Protein AF-A0A3D5UPF8-F1 (afdb_monomer_lite)

Sequence (82 aa):
DQALFDYTKQFDGVQLDRLRVSEAEIDEAFRLVDDDFIQTLQQAKDNIETYHKEQRQNSWIRPFRKDVRLGQQINSIDRVGL

Secondary structure (DSSP, 8-state):
-HHHHHHHHHHT----S-SSPPHHHHHHHHHHS-HHHHHHHHHHHHHHHHHHHHTPPPPEEEEEETTEEEEE-----S----

Structure (mmCIF, N/CA/C/O backbone):
data_AF-A0A3D5UPF8-F1
#
_entry.id   AF-A0A3D5UPF8-F1
#
loop_
_atom_site.group_PDB
_atom_site.id
_atom_site.type_symbol
_atom_site.label_atom_id
_atom_site.label_alt_id
_atom_site.label_comp_id
_atom_site.label_asym_id
_atom_site.label_entity_id
_atom_site.label_seq_id
_atom_site.pdbx_PDB_ins_code
_atom_site.Cartn_x
_atom_site.Cartn_y
_atom_site.Cartn_z
_atom_site.occupancy
_atom_site.B_iso_or_equiv
_atom_site.auth_seq_id
_atom_site.auth_comp_id
_atom_site.auth_asym_id
_atom_site.auth_atom_id
_atom_site.pdbx_PDB_model_num
ATOM 1 N N . ASP A 1 1 ? -24.499 7.620 0.546 1.00 81.56 1 ASP A N 1
ATOM 2 C CA . ASP A 1 1 ? -23.773 6.761 1.505 1.00 81.56 1 ASP A CA 1
ATOM 3 C C . ASP A 1 1 ? -24.658 6.017 2.500 1.00 81.56 1 ASP A C 1
ATOM 5 O O . ASP A 1 1 ? -24.187 5.035 3.050 1.00 81.56 1 ASP A O 1
ATOM 9 N N . GLN A 1 2 ? -25.935 6.388 2.691 1.00 95.25 2 GLN A N 1
ATOM 10 C CA . GLN A 1 2 ? -26.832 5.737 3.665 1.00 95.25 2 GLN A CA 1
ATOM 11 C C . GLN A 1 2 ? -26.847 4.200 3.589 1.00 95.25 2 GLN A C 1
ATOM 13 O O . GLN A 1 2 ? -26.702 3.545 4.611 1.00 95.25 2 GLN A O 1
ATOM 18 N N . ALA A 1 3 ? -26.922 3.628 2.383 1.00 96.94 3 ALA A N 1
ATOM 19 C CA . ALA A 1 3 ? -26.924 2.176 2.207 1.00 96.94 3 ALA A CA 1
ATOM 20 C C . ALA A 1 3 ? -25.655 1.494 2.753 1.00 96.94 3 ALA A C 1
ATOM 22 O O . ALA A 1 3 ? -25.740 0.384 3.262 1.00 96.94 3 ALA A O 1
ATOM 23 N N . LEU A 1 4 ? -24.489 2.151 2.68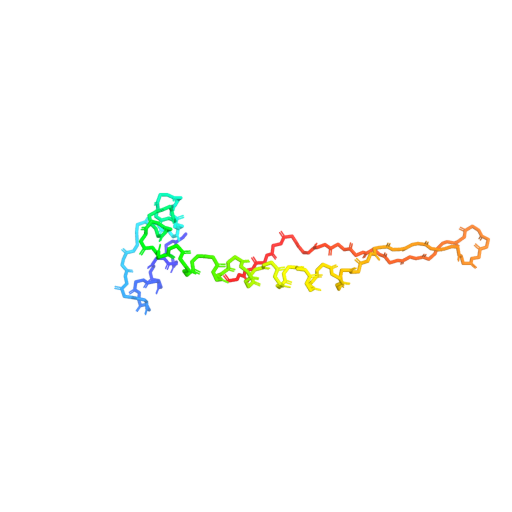2 1.00 97.62 4 LEU A N 1
ATOM 24 C CA . LEU A 1 4 ? -23.256 1.612 3.262 1.00 97.62 4 LEU A CA 1
ATOM 25 C C . LEU A 1 4 ? -23.359 1.562 4.788 1.00 97.62 4 LEU A C 1
ATOM 27 O O . LEU A 1 4 ? -23.074 0.527 5.370 1.00 97.62 4 LEU A O 1
ATOM 31 N N . PHE A 1 5 ? -23.847 2.628 5.427 1.00 97.62 5 PHE A N 1
ATOM 32 C CA . PHE A 1 5 ? -24.069 2.644 6.877 1.00 97.62 5 PHE A CA 1
ATOM 33 C C . PHE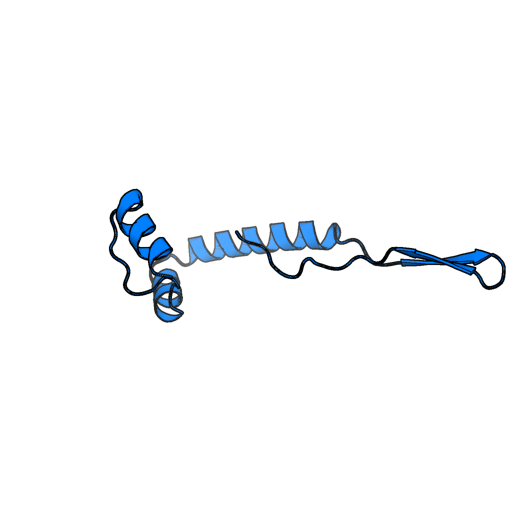 A 1 5 ? -25.105 1.610 7.324 1.00 97.62 5 PHE A C 1
ATOM 35 O O . PHE A 1 5 ? -24.895 0.931 8.328 1.00 97.62 5 PHE A O 1
ATOM 42 N N . ASP A 1 6 ? -26.204 1.470 6.580 1.00 97.69 6 ASP A N 1
ATOM 43 C CA . ASP A 1 6 ? -27.258 0.505 6.894 1.00 97.69 6 ASP A CA 1
ATOM 44 C C . ASP A 1 6 ? -26.724 -0.929 6.810 1.00 97.69 6 ASP A C 1
ATOM 46 O O . ASP A 1 6 ? -26.947 -1.724 7.726 1.00 97.69 6 ASP A O 1
ATOM 50 N N . TYR A 1 7 ? -25.963 -1.248 5.757 1.00 98.06 7 TYR A N 1
ATOM 51 C CA . TYR A 1 7 ? -25.374 -2.574 5.589 1.00 98.06 7 TYR A CA 1
ATOM 52 C C . TYR A 1 7 ? -24.224 -2.849 6.558 1.00 98.06 7 TYR A C 1
ATOM 54 O O . TYR A 1 7 ? -24.161 -3.953 7.090 1.00 98.06 7 TYR A O 1
ATOM 62 N N . THR A 1 8 ? -23.380 -1.866 6.872 1.00 97.81 8 THR A N 1
ATOM 63 C CA . THR A 1 8 ? -22.371 -1.997 7.936 1.00 97.81 8 THR A CA 1
ATOM 64 C C . THR A 1 8 ? -23.037 -2.251 9.288 1.00 97.81 8 THR A C 1
ATOM 66 O O . THR A 1 8 ? -22.645 -3.161 10.012 1.00 97.81 8 THR A O 1
ATOM 69 N N . LYS A 1 9 ? -24.124 -1.543 9.617 1.00 97.69 9 LYS A N 1
ATOM 70 C CA . LYS A 1 9 ? -24.882 -1.811 10.847 1.00 97.69 9 LYS A CA 1
ATOM 71 C C . LYS A 1 9 ? -25.521 -3.200 10.844 1.00 97.69 9 LYS A C 1
ATOM 73 O O . LYS A 1 9 ? -25.539 -3.861 11.879 1.00 97.69 9 LYS A O 1
ATOM 78 N N . GLN A 1 10 ? -26.060 -3.630 9.705 1.00 98.12 10 GLN A N 1
ATOM 79 C CA . GLN A 1 10 ? -26.724 -4.924 9.569 1.00 98.12 10 GLN A CA 1
ATOM 80 C C . GLN A 1 10 ? -25.746 -6.102 9.669 1.00 98.12 10 GLN A C 1
ATOM 82 O O . GLN A 1 10 ? -26.073 -7.093 10.320 1.00 98.12 10 GLN A O 1
ATOM 87 N N . PHE A 1 11 ? -24.596 -6.021 8.997 1.00 98.31 11 PHE A N 1
ATOM 88 C CA . PHE A 1 11 ? -23.684 -7.155 8.828 1.00 98.31 11 PHE A CA 1
ATOM 89 C C . PHE A 1 11 ? -22.478 -7.113 9.768 1.00 98.31 11 PHE A C 1
ATOM 91 O O . PHE A 1 11 ? -22.098 -8.162 10.283 1.00 98.31 11 PHE A O 1
ATOM 98 N N . ASP A 1 12 ? -21.938 -5.928 10.061 1.00 97.75 12 ASP A N 1
ATOM 99 C CA . ASP A 1 12 ? -20.777 -5.760 10.948 1.00 97.75 12 ASP A CA 1
ATOM 100 C C . ASP A 1 12 ? -21.199 -5.423 12.391 1.00 97.75 12 ASP A C 1
ATOM 102 O O . ASP A 1 12 ? -20.382 -5.436 13.311 1.00 97.75 12 ASP A O 1
ATOM 106 N N . GLY A 1 13 ? -22.484 -5.117 12.614 1.00 97.44 13 GLY A N 1
ATOM 107 C CA . GLY A 1 13 ? -23.056 -4.863 13.941 1.00 97.44 13 GLY A CA 1
ATOM 108 C C . GLY A 1 13 ? -22.636 -3.534 14.576 1.00 97.44 13 GLY A C 1
ATOM 109 O O . GLY A 1 13 ? -22.938 -3.293 15.745 1.00 97.44 13 GLY A O 1
ATOM 110 N N . VAL A 1 14 ? -21.963 -2.661 13.823 1.00 97.00 14 VAL A N 1
ATOM 111 C CA . VAL A 1 14 ? -21.459 -1.370 14.303 1.00 97.00 14 VAL A CA 1
ATOM 112 C C . VAL A 1 14 ? -22.205 -0.214 13.651 1.00 97.00 14 VAL A C 1
ATOM 114 O O . VAL A 1 14 ? -22.495 -0.219 12.457 1.00 97.00 14 VAL A O 1
ATOM 117 N N . GLN A 1 15 ? -22.523 0.808 14.442 1.00 96.56 15 GLN A N 1
ATOM 118 C CA . GLN A 1 15 ? -23.071 2.052 13.919 1.00 96.56 15 GLN A CA 1
ATOM 119 C C . GLN A 1 15 ? -21.934 3.054 13.742 1.00 96.56 15 GLN A C 1
ATOM 121 O O . GLN A 1 15 ? -21.392 3.551 14.726 1.00 96.56 15 GLN A O 1
ATOM 126 N N . LEU A 1 16 ? -21.589 3.337 12.488 1.00 95.25 16 LEU A N 1
ATOM 127 C CA . LEU A 1 16 ? -20.555 4.305 12.141 1.00 95.25 16 LEU A CA 1
ATOM 128 C C . LEU A 1 16 ? -21.147 5.701 11.938 1.00 95.25 16 LEU A C 1
ATOM 130 O O . LEU A 1 16 ? -22.258 5.858 11.433 1.00 95.25 16 LEU A O 1
ATOM 134 N N . ASP A 1 17 ? -20.369 6.712 12.298 1.00 93.69 17 ASP A N 1
ATOM 135 C CA . ASP A 1 17 ? -20.586 8.126 11.988 1.00 93.69 17 ASP A CA 1
ATOM 136 C C . ASP A 1 17 ? -19.821 8.559 10.723 1.00 93.69 17 ASP A C 1
ATOM 138 O O . ASP A 1 17 ? -20.249 9.462 10.003 1.00 93.69 17 ASP A O 1
ATOM 142 N N . ARG A 1 18 ? -18.717 7.869 10.413 1.00 95.75 18 ARG A N 1
ATOM 143 C CA . ARG A 1 18 ? -17.895 8.052 9.212 1.00 95.75 18 ARG A CA 1
ATOM 144 C C . ARG A 1 18 ? -17.461 6.715 8.617 1.00 95.75 18 ARG A C 1
ATOM 146 O O . ARG A 1 18 ? -17.152 5.775 9.334 1.00 95.75 18 ARG A O 1
ATOM 153 N N . LEU A 1 19 ? -17.382 6.655 7.288 1.00 95.81 19 LEU A N 1
ATOM 154 C CA . LEU A 1 19 ? -16.889 5.469 6.571 1.00 95.81 19 LEU A CA 1
ATOM 155 C C . LEU A 1 19 ? -15.360 5.437 6.459 1.00 95.81 19 LEU A C 1
ATOM 157 O O . LEU A 1 19 ? -14.767 4.377 6.297 1.00 95.81 19 LEU A O 1
ATOM 161 N N . ARG A 1 20 ? -14.716 6.608 6.490 1.00 97.00 20 ARG A N 1
ATOM 162 C CA . ARG A 1 20 ? -13.271 6.739 6.303 1.00 97.00 20 ARG A CA 1
ATOM 163 C C . ARG A 1 20 ? -12.570 6.816 7.653 1.00 97.00 20 ARG A C 1
ATOM 165 O O . ARG A 1 20 ? -12.881 7.706 8.442 1.00 97.00 20 ARG A O 1
ATOM 172 N N . VAL A 1 21 ? -11.586 5.943 7.853 1.00 97.25 21 VAL A N 1
ATOM 173 C CA . VAL A 1 21 ? -10.645 6.026 8.977 1.00 97.25 21 VAL A CA 1
ATOM 174 C C . VAL A 1 21 ? -9.861 7.337 8.882 1.00 97.25 21 VAL A C 1
ATOM 176 O O . VAL A 1 21 ? -9.379 7.713 7.809 1.00 97.25 21 VAL A O 1
ATOM 179 N N . SER A 1 22 ? -9.779 8.058 9.993 1.00 97.56 22 SER A N 1
ATOM 180 C CA . SER A 1 22 ? -9.067 9.331 10.087 1.00 97.56 22 SER A CA 1
ATOM 181 C C . SER A 1 22 ? -7.561 9.143 10.245 1.00 97.56 22 SER A C 1
ATOM 183 O O . SER A 1 22 ? -7.102 8.128 10.758 1.00 97.56 22 SER A O 1
ATOM 185 N N . GLU A 1 23 ? -6.782 10.154 9.855 1.00 97.50 23 GLU A N 1
ATOM 186 C CA . GLU A 1 23 ? -5.323 10.138 10.042 1.00 97.50 23 GLU A CA 1
ATOM 187 C C . GLU A 1 23 ? -4.944 9.974 11.520 1.00 97.50 23 GLU A C 1
ATOM 189 O O . GLU A 1 23 ? -4.062 9.189 11.839 1.00 97.50 23 GLU A O 1
ATOM 194 N N . ALA A 1 24 ? -5.687 10.611 12.430 1.00 97.94 24 ALA A N 1
ATOM 195 C CA . ALA A 1 24 ? -5.449 10.493 13.866 1.00 97.94 24 ALA A CA 1
ATOM 196 C C . ALA A 1 24 ? -5.625 9.057 14.400 1.00 97.94 24 ALA A C 1
ATOM 198 O O . ALA A 1 24 ? -4.845 8.638 15.251 1.00 97.94 24 ALA A O 1
ATOM 199 N N . GLU A 1 25 ? -6.613 8.300 13.901 1.00 97.62 25 GLU A N 1
ATOM 200 C CA . GLU A 1 25 ? -6.791 6.879 14.258 1.00 97.62 25 GLU A CA 1
ATOM 201 C C . GLU A 1 25 ? -5.656 6.014 13.700 1.00 97.62 25 GLU A C 1
ATOM 203 O O . GLU A 1 25 ? -5.222 5.070 14.356 1.00 97.62 25 GLU A O 1
ATOM 208 N N . ILE A 1 26 ? -5.149 6.342 12.506 1.00 97.62 26 ILE A N 1
ATOM 209 C CA . ILE A 1 26 ? -3.997 5.649 11.916 1.00 97.62 26 ILE A CA 1
ATOM 210 C C . ILE A 1 26 ? -2.744 5.916 12.761 1.00 97.62 26 ILE A C 1
ATOM 212 O O . ILE A 1 26 ? -2.049 4.973 13.134 1.00 97.62 26 ILE A O 1
ATOM 216 N N . ASP A 1 27 ? -2.483 7.172 13.123 1.00 97.25 27 ASP A N 1
ATOM 217 C CA . ASP A 1 27 ? -1.347 7.553 13.971 1.00 97.25 27 ASP A CA 1
ATOM 218 C C . ASP A 1 27 ? -1.435 6.921 15.367 1.00 97.25 27 ASP A C 1
ATOM 220 O O . ASP A 1 27 ? -0.430 6.507 15.946 1.00 97.25 27 ASP A O 1
ATOM 224 N N . GLU A 1 28 ? -2.642 6.836 15.931 1.00 98.00 28 GLU A N 1
ATOM 225 C CA . GLU A 1 28 ? -2.879 6.119 17.179 1.00 98.00 28 GLU A CA 1
ATOM 226 C C . GLU A 1 28 ? -2.567 4.631 17.042 1.00 98.00 28 GLU A C 1
ATOM 228 O O . GLU A 1 28 ? -1.835 4.105 17.877 1.00 98.00 28 GLU A O 1
ATOM 233 N N . ALA A 1 29 ? -3.019 3.976 15.970 1.00 97.19 29 ALA A N 1
ATOM 234 C CA . ALA A 1 29 ? -2.700 2.576 15.718 1.00 97.19 29 ALA A CA 1
ATOM 235 C C . ALA A 1 29 ? -1.182 2.337 15.649 1.00 97.19 29 ALA A C 1
ATOM 237 O O . ALA A 1 29 ? -0.700 1.386 16.254 1.00 97.19 29 ALA A O 1
ATOM 238 N N . PHE A 1 30 ? -0.411 3.224 15.007 1.00 96.06 30 PHE A N 1
ATOM 239 C CA . PHE A 1 30 ? 1.056 3.125 15.000 1.00 96.06 30 PHE A CA 1
ATOM 240 C C . PHE A 1 30 ? 1.678 3.231 16.397 1.00 96.06 30 PHE A C 1
ATOM 242 O O . PHE A 1 30 ? 2.663 2.554 16.666 1.00 96.06 30 PHE A O 1
ATOM 249 N N . ARG A 1 31 ? 1.112 4.044 17.298 1.00 95.88 31 ARG A N 1
ATOM 250 C CA . ARG A 1 31 ? 1.601 4.175 18.686 1.00 95.88 31 ARG A CA 1
ATOM 251 C C . ARG A 1 31 ? 1.246 2.987 19.578 1.00 95.88 31 ARG A C 1
ATOM 253 O O . ARG A 1 31 ? 1.876 2.812 20.615 1.00 95.88 31 ARG A O 1
ATOM 260 N N . LEU A 1 32 ? 0.215 2.225 19.218 1.00 97.31 32 LEU A N 1
ATOM 261 C CA . LEU A 1 32 ? -0.249 1.059 19.976 1.00 97.31 32 LEU A CA 1
ATOM 262 C C . LEU A 1 32 ? 0.489 -0.234 19.604 1.00 97.31 32 LEU A C 1
ATOM 264 O O . LEU A 1 32 ? 0.282 -1.257 20.253 1.00 97.31 32 LEU A O 1
ATOM 268 N N . VAL A 1 33 ? 1.302 -0.204 18.550 1.00 96.69 33 VAL A N 1
ATOM 269 C CA . VAL A 1 33 ? 2.004 -1.367 18.012 1.00 96.69 33 VAL A CA 1
ATOM 270 C C . VAL A 1 33 ? 3.479 -1.298 18.395 1.00 96.69 33 VAL A C 1
ATOM 272 O O . VAL A 1 33 ? 4.092 -0.238 18.321 1.00 96.69 33 VAL A O 1
ATOM 275 N N . ASP A 1 34 ? 4.053 -2.440 18.770 1.00 97.00 34 ASP A N 1
ATOM 276 C CA . ASP A 1 34 ? 5.459 -2.529 19.164 1.00 97.00 34 ASP A CA 1
ATOM 277 C C . ASP A 1 34 ? 6.414 -2.224 17.996 1.00 97.00 34 ASP A C 1
ATOM 279 O O . ASP A 1 34 ? 6.225 -2.697 16.867 1.00 97.00 34 ASP A O 1
ATOM 283 N N . ASP A 1 35 ? 7.497 -1.500 18.289 1.00 96.38 35 ASP A N 1
ATOM 284 C CA . ASP A 1 35 ? 8.493 -1.078 17.295 1.00 96.38 35 ASP A CA 1
ATOM 285 C C . ASP A 1 35 ? 9.104 -2.263 16.525 1.00 96.38 35 ASP A C 1
ATOM 287 O O . ASP A 1 35 ? 9.267 -2.193 15.304 1.00 96.38 35 ASP A O 1
ATOM 291 N N . ASP A 1 36 ? 9.383 -3.383 17.201 1.00 97.62 36 ASP A N 1
ATOM 292 C CA . ASP A 1 36 ? 9.939 -4.597 16.578 1.00 97.62 36 ASP A CA 1
ATOM 293 C C . ASP A 1 36 ? 8.984 -5.194 15.527 1.00 97.62 36 ASP A C 1
ATOM 295 O O . ASP A 1 36 ? 9.403 -5.706 14.478 1.00 97.62 36 ASP A O 1
ATOM 299 N N . PHE A 1 37 ? 7.673 -5.101 15.771 1.00 97.56 37 PHE A N 1
ATOM 300 C CA . PHE A 1 37 ? 6.667 -5.563 14.822 1.00 97.56 37 PHE A CA 1
ATOM 301 C C . PHE A 1 37 ? 6.582 -4.631 13.609 1.00 97.56 37 PHE A C 1
ATOM 303 O O . PHE A 1 37 ? 6.540 -5.102 12.469 1.00 97.56 37 PHE A O 1
ATOM 310 N N . ILE A 1 38 ? 6.649 -3.313 13.827 1.00 97.81 38 ILE A N 1
ATOM 311 C CA . ILE A 1 38 ? 6.717 -2.325 12.743 1.00 97.81 38 ILE A CA 1
ATOM 312 C C . ILE A 1 38 ? 7.956 -2.548 11.869 1.00 97.81 38 ILE A C 1
ATOM 314 O O . ILE A 1 38 ? 7.839 -2.561 10.642 1.00 97.81 38 ILE A O 1
ATOM 318 N N . GLN A 1 39 ? 9.124 -2.787 12.469 1.00 98.00 39 GLN A N 1
ATOM 319 C CA . GLN A 1 39 ? 10.353 -3.090 11.728 1.00 98.00 39 GLN A CA 1
ATOM 320 C C . GLN A 1 39 ? 10.212 -4.362 10.884 1.00 98.00 39 GLN A C 1
ATOM 322 O O . GLN A 1 39 ? 10.618 -4.392 9.720 1.00 98.00 39 GLN A O 1
ATOM 327 N N . THR A 1 40 ? 9.567 -5.397 11.428 1.00 98.19 40 THR A N 1
ATOM 328 C CA . THR A 1 40 ? 9.291 -6.640 10.692 1.00 98.19 40 THR A CA 1
ATOM 329 C C . THR A 1 40 ? 8.402 -6.385 9.468 1.00 98.19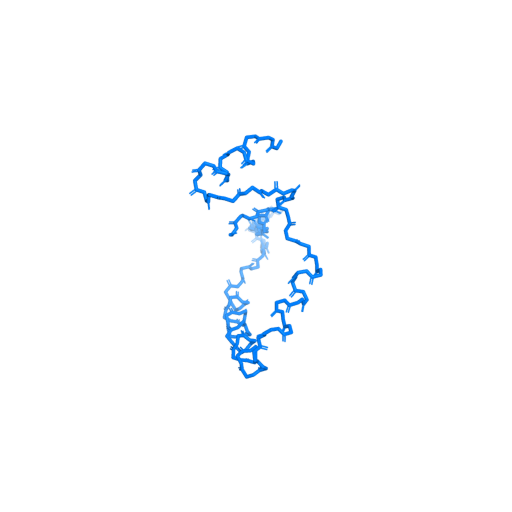 40 THR A C 1
ATOM 331 O O . THR A 1 40 ? 8.689 -6.879 8.374 1.00 98.19 40 THR A O 1
ATOM 334 N N . LEU A 1 41 ? 7.350 -5.573 9.617 1.00 98.06 41 LEU A N 1
ATOM 335 C CA . LEU A 1 41 ? 6.471 -5.194 8.507 1.00 98.06 41 LEU A CA 1
ATOM 336 C C . LEU A 1 41 ? 7.187 -4.334 7.458 1.00 98.06 41 LEU A C 1
ATOM 338 O O . LEU A 1 41 ? 6.962 -4.523 6.262 1.00 98.06 41 LEU A O 1
ATOM 342 N N . GLN A 1 42 ? 8.066 -3.422 7.878 1.00 98.25 42 GLN A N 1
ATOM 343 C CA . GLN A 1 42 ? 8.883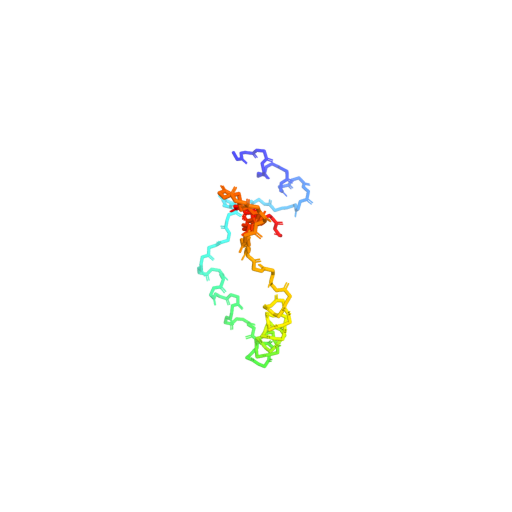 -2.616 6.967 1.00 98.25 42 GLN A CA 1
ATOM 344 C C . GLN A 1 42 ? 9.820 -3.497 6.139 1.00 98.25 42 GLN A C 1
ATOM 346 O O . GLN A 1 42 ? 9.848 -3.374 4.917 1.00 98.25 42 GLN A O 1
ATOM 351 N N . GLN A 1 43 ? 10.492 -4.465 6.765 1.00 98.56 43 GLN A N 1
ATOM 352 C CA . GLN A 1 43 ? 11.343 -5.405 6.040 1.00 98.56 43 GLN A CA 1
ATOM 353 C C . GLN A 1 43 ? 10.547 -6.248 5.032 1.00 98.56 43 GLN A C 1
ATOM 355 O O . GLN A 1 43 ? 11.001 -6.473 3.906 1.00 98.56 43 GLN A O 1
ATOM 360 N N . ALA A 1 44 ? 9.351 -6.712 5.412 1.00 98.62 44 ALA A N 1
ATOM 361 C CA . ALA A 1 44 ? 8.470 -7.444 4.507 1.00 98.62 44 ALA A CA 1
ATOM 362 C C . ALA A 1 44 ? 8.034 -6.574 3.317 1.00 98.62 44 ALA A C 1
ATOM 364 O O . ALA A 1 44 ? 8.114 -7.018 2.170 1.00 98.62 44 ALA A O 1
ATOM 365 N N . LYS A 1 45 ? 7.638 -5.322 3.581 1.00 98.56 45 LYS A N 1
ATOM 366 C CA . LYS A 1 45 ? 7.293 -4.334 2.554 1.00 98.56 45 LYS A CA 1
ATOM 367 C C . LYS A 1 45 ? 8.448 -4.135 1.572 1.00 98.56 45 LYS A C 1
ATOM 369 O O . LYS A 1 45 ? 8.217 -4.218 0.368 1.00 98.56 45 LYS A O 1
ATOM 374 N N . ASP A 1 46 ? 9.663 -3.907 2.060 1.00 98.69 46 ASP A N 1
ATOM 375 C CA . ASP A 1 46 ? 10.823 -3.617 1.211 1.00 98.69 46 ASP A CA 1
ATOM 376 C C . ASP A 1 46 ? 11.177 -4.804 0.307 1.00 98.69 46 ASP A C 1
ATOM 378 O O . ASP A 1 46 ? 11.482 -4.629 -0.877 1.00 98.69 46 ASP A O 1
ATOM 382 N N . ASN A 1 47 ? 11.054 -6.028 0.827 1.00 98.62 47 ASN A N 1
ATOM 383 C CA . ASN A 1 47 ? 11.255 -7.249 0.046 1.00 98.62 47 ASN A CA 1
ATOM 384 C C . ASN A 1 47 ? 10.207 -7.391 -1.070 1.00 98.62 47 ASN A C 1
ATOM 386 O O . ASN A 1 47 ? 10.562 -7.647 -2.223 1.00 98.62 47 ASN A O 1
ATOM 390 N N . ILE A 1 48 ? 8.925 -7.203 -0.738 1.00 98.62 48 ILE A N 1
ATOM 391 C CA . ILE A 1 48 ? 7.809 -7.277 -1.696 1.00 98.62 48 ILE A CA 1
ATOM 392 C C . ILE A 1 48 ? 7.969 -6.206 -2.779 1.00 98.62 48 ILE A C 1
ATOM 394 O O . ILE A 1 48 ? 7.849 -6.492 -3.972 1.00 98.62 48 ILE A O 1
ATOM 398 N N . GLU A 1 49 ? 8.276 -4.973 -2.376 1.00 98.62 49 GLU A N 1
ATOM 399 C CA . GLU A 1 49 ? 8.446 -3.854 -3.294 1.00 98.62 49 GLU A CA 1
ATOM 400 C C . GLU A 1 49 ? 9.626 -4.085 -4.243 1.00 98.62 49 GLU A C 1
ATOM 402 O O . GLU A 1 49 ? 9.488 -3.898 -5.453 1.00 98.62 49 GLU A O 1
ATOM 407 N N . THR A 1 50 ? 10.767 -4.535 -3.715 1.00 98.56 50 THR A N 1
ATOM 408 C CA . THR A 1 50 ? 11.958 -4.845 -4.517 1.00 98.56 50 THR A CA 1
ATOM 409 C C . THR A 1 50 ? 11.641 -5.903 -5.568 1.00 98.56 50 THR A C 1
ATOM 411 O O . THR A 1 50 ? 11.909 -5.696 -6.749 1.00 98.56 50 THR A O 1
ATOM 414 N N . TYR A 1 51 ? 10.988 -6.997 -5.172 1.00 98.56 51 TYR A N 1
ATOM 415 C CA . TYR A 1 51 ? 10.620 -8.061 -6.100 1.00 98.56 51 TYR A CA 1
ATOM 416 C C . TYR A 1 51 ? 9.697 -7.570 -7.226 1.00 98.56 51 TYR A C 1
ATOM 418 O O . TYR A 1 51 ? 9.948 -7.839 -8.401 1.00 98.56 51 TYR A O 1
ATOM 426 N N . HIS A 1 52 ? 8.652 -6.805 -6.903 1.00 98.12 52 HIS A N 1
ATOM 427 C CA . HIS A 1 52 ? 7.722 -6.315 -7.923 1.00 98.12 52 HIS A CA 1
ATOM 428 C C . HIS A 1 52 ? 8.300 -5.195 -8.796 1.00 98.12 52 HIS A C 1
ATOM 430 O O . HIS A 1 52 ? 7.902 -5.065 -9.957 1.00 98.12 52 HIS A O 1
ATOM 436 N N . LYS A 1 53 ? 9.265 -4.416 -8.292 1.00 97.75 53 LYS A N 1
ATOM 437 C CA . LYS A 1 53 ? 10.020 -3.450 -9.105 1.00 97.75 53 LYS A CA 1
ATOM 438 C C . LYS A 1 53 ? 10.796 -4.152 -10.221 1.00 97.75 53 LYS A C 1
ATOM 440 O O . LYS A 1 53 ? 10.731 -3.690 -11.359 1.00 97.75 53 LYS A O 1
ATOM 445 N N . GLU A 1 54 ? 11.435 -5.286 -9.930 1.00 97.62 54 GLU A N 1
ATOM 446 C CA . GLU A 1 54 ? 12.155 -6.090 -10.934 1.00 97.62 54 GLU A CA 1
ATOM 447 C C . GLU A 1 54 ? 11.223 -6.677 -12.010 1.00 97.62 54 GLU A C 1
ATOM 449 O O . GLU A 1 54 ? 11.625 -6.884 -13.154 1.00 97.62 54 GLU A O 1
ATOM 454 N N . GLN A 1 55 ? 9.948 -6.905 -11.685 1.00 97.25 55 GLN A N 1
ATOM 455 C CA . GLN A 1 55 ? 8.949 -7.416 -12.632 1.00 97.25 55 GLN A CA 1
ATOM 456 C C . GLN A 1 55 ? 8.329 -6.336 -13.531 1.00 97.25 55 GLN A C 1
ATOM 458 O O . GLN A 1 55 ? 7.549 -6.657 -14.436 1.00 97.25 55 GLN A O 1
ATOM 463 N N . ARG A 1 56 ? 8.621 -5.050 -13.292 1.00 96.50 56 ARG A N 1
ATOM 464 C CA . ARG A 1 56 ? 7.931 -3.951 -13.972 1.00 96.50 56 ARG A CA 1
ATOM 465 C C . ARG A 1 56 ? 8.243 -3.938 -15.470 1.00 96.50 56 ARG A C 1
ATOM 467 O O . ARG A 1 56 ? 9.376 -3.725 -15.895 1.00 96.50 56 ARG A O 1
ATOM 474 N N . GLN A 1 57 ? 7.200 -4.082 -16.283 1.00 95.88 57 GLN A N 1
ATOM 475 C CA . GLN A 1 57 ? 7.307 -3.976 -17.735 1.00 95.88 57 GLN A CA 1
ATOM 476 C C . GLN A 1 57 ? 7.434 -2.512 -18.165 1.00 95.88 57 GLN A C 1
ATOM 478 O O . GLN A 1 57 ? 6.655 -1.656 -17.745 1.00 95.88 57 GLN A O 1
ATOM 483 N N . ASN A 1 58 ? 8.399 -2.233 -19.040 1.00 95.06 58 ASN A N 1
ATOM 484 C CA . ASN A 1 58 ? 8.561 -0.915 -19.640 1.00 95.06 58 ASN A CA 1
ATOM 485 C C . ASN A 1 58 ? 7.838 -0.853 -20.986 1.00 95.06 58 ASN A C 1
ATOM 487 O O . ASN A 1 58 ? 7.886 -1.794 -21.782 1.00 95.06 58 ASN A O 1
ATOM 491 N N . SER A 1 59 ? 7.214 0.292 -21.259 1.00 97.56 59 SER A N 1
ATOM 492 C CA . SER A 1 59 ? 6.755 0.619 -22.609 1.00 97.56 59 SER A CA 1
ATOM 493 C C . SER A 1 59 ? 7.934 0.593 -23.584 1.00 97.56 59 SER A C 1
ATOM 495 O O . SER A 1 59 ? 9.047 0.988 -23.236 1.00 97.56 59 SER A O 1
ATOM 497 N N . TRP A 1 60 ? 7.695 0.165 -24.819 1.00 96.88 60 TRP A N 1
ATOM 498 C CA . TRP A 1 60 ? 8.736 0.091 -25.840 1.00 96.88 60 TRP A CA 1
ATOM 499 C C . TRP A 1 60 ? 8.195 0.449 -27.218 1.00 96.88 60 TRP A C 1
ATOM 501 O O . TRP A 1 60 ? 7.022 0.245 -27.526 1.00 96.88 60 TRP A O 1
ATOM 511 N N . ILE A 1 61 ? 9.073 0.977 -28.069 1.00 97.06 61 ILE A N 1
ATOM 512 C CA . ILE A 1 61 ? 8.800 1.282 -29.475 1.00 97.06 61 ILE A CA 1
ATOM 513 C C . ILE A 1 61 ? 10.045 0.903 -30.279 1.00 97.06 61 ILE A C 1
ATOM 515 O O . ILE A 1 61 ? 11.163 1.198 -29.861 1.00 97.06 61 ILE A O 1
ATOM 519 N N . ARG A 1 62 ? 9.871 0.268 -31.441 1.00 96.12 62 ARG A N 1
ATOM 520 C CA . ARG A 1 62 ? 10.957 -0.100 -32.359 1.00 96.12 62 ARG A CA 1
ATOM 521 C C . ARG A 1 62 ? 10.603 0.188 -33.825 1.00 96.12 62 ARG A C 1
ATOM 523 O O . ARG A 1 62 ? 9.424 0.126 -34.191 1.00 96.12 62 ARG A O 1
ATOM 530 N N . PRO A 1 63 ? 11.596 0.467 -34.687 1.00 96.38 63 PRO A N 1
ATOM 531 C CA . PRO A 1 63 ? 11.393 0.503 -36.134 1.00 96.38 63 PRO A CA 1
ATOM 532 C C . PRO A 1 63 ? 10.915 -0.857 -36.660 1.00 96.38 63 PRO A C 1
ATOM 534 O O . PRO A 1 63 ? 11.318 -1.897 -36.141 1.00 96.38 63 PRO A O 1
ATOM 537 N N . PHE A 1 64 ? 10.081 -0.861 -37.700 1.00 95.12 64 PHE A N 1
ATOM 538 C CA . PHE A 1 64 ? 9.638 -2.097 -38.355 1.00 95.12 64 PHE A CA 1
ATOM 539 C C . PHE A 1 64 ? 9.859 -2.074 -39.866 1.00 95.12 64 PHE A C 1
ATOM 541 O O . PHE A 1 64 ? 10.522 -2.956 -40.406 1.00 95.12 64 PHE A O 1
ATOM 548 N N . ARG A 1 65 ? 9.321 -1.062 -40.553 1.00 95.62 65 ARG A N 1
ATOM 549 C CA . ARG A 1 65 ? 9.496 -0.830 -41.997 1.00 95.62 65 ARG A CA 1
ATOM 550 C C . ARG A 1 65 ? 9.663 0.664 -42.252 1.00 95.62 65 ARG A C 1
ATOM 552 O O . ARG A 1 65 ? 9.517 1.454 -41.323 1.00 95.62 65 ARG A O 1
ATOM 559 N N . LYS A 1 66 ? 9.975 1.042 -43.497 1.00 95.88 66 LYS A N 1
ATOM 560 C CA . LYS A 1 66 ? 10.107 2.448 -43.898 1.00 95.88 66 LYS A CA 1
ATOM 561 C C . LYS A 1 66 ? 8.888 3.238 -43.406 1.00 95.88 66 LYS A C 1
ATOM 563 O O . LYS A 1 66 ? 7.761 2.866 -43.712 1.00 95.88 66 LYS A O 1
ATOM 568 N N . ASP A 1 67 ? 9.155 4.254 -42.592 1.00 94.25 67 ASP A N 1
ATOM 569 C CA . ASP A 1 67 ? 8.170 5.149 -41.975 1.00 94.25 67 ASP A CA 1
ATOM 570 C C . ASP A 1 67 ? 7.141 4.475 -41.033 1.00 94.25 67 ASP A C 1
ATOM 572 O O . ASP A 1 67 ? 6.159 5.096 -40.634 1.00 94.25 67 ASP A O 1
ATOM 576 N N . VAL A 1 68 ? 7.378 3.225 -40.603 1.00 96.56 68 VAL A N 1
ATOM 577 C CA . VAL A 1 68 ? 6.493 2.465 -39.698 1.00 96.56 68 VAL A CA 1
ATOM 578 C C . VAL A 1 68 ? 7.230 2.032 -38.429 1.00 96.56 68 VAL A C 1
ATOM 580 O O . VAL A 1 68 ? 8.275 1.374 -38.477 1.00 96.56 68 VAL A O 1
ATOM 583 N N . ARG A 1 69 ? 6.630 2.335 -37.271 1.00 96.62 69 ARG A N 1
ATOM 584 C CA . ARG A 1 69 ? 7.083 1.903 -35.939 1.00 96.62 69 ARG A CA 1
ATOM 585 C C . ARG A 1 69 ? 6.053 0.981 -35.291 1.00 96.62 69 ARG A C 1
ATOM 587 O O . ARG A 1 69 ? 4.855 1.167 -35.477 1.00 96.62 69 ARG A O 1
ATOM 594 N N . LEU A 1 70 ? 6.532 0.015 -34.516 1.00 96.75 70 LEU A N 1
ATOM 595 C CA . LEU A 1 70 ? 5.721 -0.867 -33.676 1.00 96.75 70 LEU A CA 1
ATOM 596 C C . LEU A 1 70 ? 6.058 -0.603 -32.216 1.00 96.75 70 LEU A C 1
ATOM 598 O O . LEU A 1 70 ? 7.212 -0.322 -31.902 1.00 96.75 70 LEU A O 1
ATOM 602 N N . GLY A 1 71 ? 5.090 -0.736 -31.323 1.00 96.31 71 GLY A N 1
ATOM 603 C CA . GLY A 1 71 ? 5.334 -0.544 -29.904 1.00 96.31 71 GLY A CA 1
ATOM 604 C C . GLY A 1 71 ? 4.230 -1.107 -29.034 1.00 96.31 71 GLY A C 1
ATOM 605 O O . GLY A 1 71 ? 3.163 -1.477 -29.521 1.00 96.31 71 GLY A O 1
ATOM 606 N N . GLN A 1 72 ? 4.514 -1.134 -27.742 1.00 97.75 72 GLN A N 1
ATOM 607 C CA . GLN A 1 72 ? 3.571 -1.444 -26.687 1.00 97.75 72 GLN A CA 1
ATOM 608 C C . GLN A 1 72 ? 3.674 -0.352 -25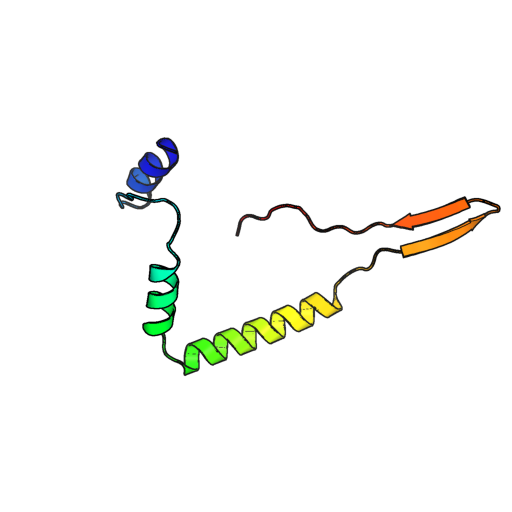.629 1.00 97.75 72 GLN A C 1
ATOM 610 O O . GLN A 1 72 ? 4.771 -0.025 -25.170 1.00 97.75 72 GLN A O 1
ATOM 615 N N . GLN A 1 73 ? 2.525 0.193 -25.242 1.00 97.12 73 GLN A N 1
ATOM 616 C CA . GLN A 1 73 ? 2.421 1.129 -24.135 1.00 97.12 73 GLN A CA 1
ATOM 617 C C . GLN A 1 73 ? 1.814 0.409 -22.931 1.00 97.12 73 GLN A C 1
ATOM 619 O O . GLN A 1 73 ? 0.730 -0.162 -23.024 1.00 97.12 73 GLN A O 1
ATOM 624 N N . ILE A 1 74 ? 2.533 0.439 -21.816 1.00 96.94 74 ILE A N 1
ATOM 625 C CA . ILE A 1 74 ? 2.118 -0.095 -20.523 1.00 96.94 74 ILE A CA 1
ATOM 626 C C . ILE A 1 74 ? 1.807 1.095 -19.614 1.00 96.94 74 ILE A C 1
ATOM 628 O O . ILE A 1 74 ? 2.678 1.935 -19.391 1.00 96.94 74 ILE A O 1
ATOM 632 N N . ASN A 1 75 ? 0.580 1.155 -19.092 1.00 95.81 75 ASN A N 1
ATOM 633 C CA . ASN A 1 75 ? 0.126 2.164 -18.134 1.00 95.81 75 ASN A CA 1
ATOM 634 C C . ASN A 1 75 ? -0.485 1.462 -16.912 1.00 95.81 75 ASN A C 1
ATOM 636 O O . ASN A 1 75 ? -1.035 0.367 -17.036 1.00 95.81 75 ASN A O 1
ATOM 640 N N . SER A 1 76 ? -0.405 2.095 -15.743 1.00 95.75 76 SER A N 1
ATOM 641 C CA . SER A 1 76 ? -1.125 1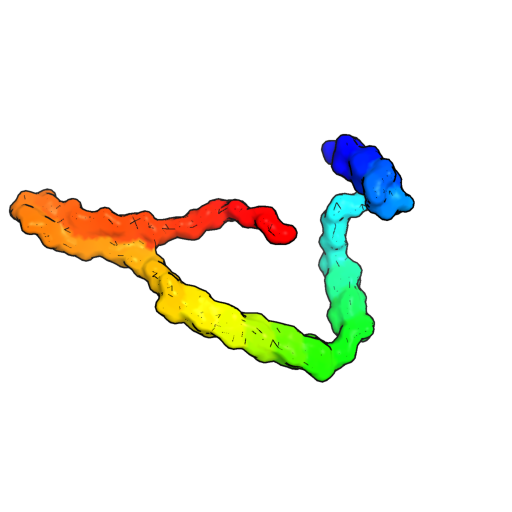.648 -14.549 1.00 95.75 76 SER A CA 1
ATOM 642 C C . SER A 1 76 ? -2.635 1.823 -14.715 1.00 95.75 76 SER A C 1
ATOM 644 O O . SER A 1 76 ? -3.087 2.687 -15.463 1.00 95.75 76 SER A O 1
ATOM 646 N N . ILE A 1 77 ? -3.413 1.035 -13.976 1.00 96.12 77 ILE A N 1
ATOM 647 C CA . ILE A 1 77 ? -4.843 1.299 -13.783 1.00 96.12 77 ILE A CA 1
ATOM 648 C C . ILE A 1 77 ? -5.038 2.493 -12.844 1.00 96.12 77 ILE A C 1
ATOM 650 O O . ILE A 1 77 ? -4.251 2.691 -11.920 1.00 96.12 77 ILE A O 1
ATOM 654 N N . ASP A 1 78 ? -6.095 3.273 -13.071 1.00 97.00 78 ASP A N 1
ATOM 655 C CA . ASP A 1 78 ? -6.307 4.533 -12.349 1.00 97.00 78 ASP A CA 1
ATOM 656 C C . ASP A 1 78 ? -6.686 4.332 -10.875 1.00 97.00 78 ASP A C 1
ATOM 658 O O . ASP A 1 78 ? -6.412 5.197 -10.042 1.00 97.00 78 ASP A O 1
ATOM 662 N N . ARG A 1 79 ? -7.370 3.226 -10.543 1.00 97.06 79 ARG A N 1
ATOM 663 C CA . ARG A 1 79 ? -7.867 2.926 -9.190 1.00 97.06 79 ARG A CA 1
ATOM 664 C C . ARG A 1 79 ? -7.905 1.422 -8.938 1.00 97.06 79 ARG A C 1
ATOM 666 O O . ARG A 1 79 ? -8.247 0.654 -9.834 1.00 97.06 79 ARG A O 1
ATOM 673 N N . VAL A 1 80 ? -7.609 1.032 -7.699 1.00 96.56 80 VAL A N 1
ATOM 674 C CA . VAL A 1 80 ? -7.690 -0.346 -7.188 1.00 96.56 80 VAL A CA 1
ATOM 675 C C . VAL A 1 80 ? -8.411 -0.313 -5.843 1.00 96.56 80 VAL A C 1
ATOM 677 O O . VAL A 1 80 ? -8.169 0.600 -5.057 1.00 96.56 80 VAL A O 1
ATOM 680 N N . GLY A 1 81 ? -9.298 -1.277 -5.594 1.00 96.12 81 GLY A N 1
ATOM 681 C CA . GLY A 1 81 ? -9.833 -1.553 -4.259 1.00 96.12 81 GLY A CA 1
ATOM 682 C C . GLY A 1 81 ? -9.066 -2.720 -3.643 1.00 96.12 81 GLY A C 1
ATOM 683 O O . GLY A 1 81 ? -8.903 -3.738 -4.318 1.00 96.12 81 GLY A O 1
ATOM 684 N N . LEU A 1 82 ? -8.578 -2.544 -2.414 1.00 92.06 82 LEU A N 1
ATOM 685 C CA . LEU A 1 82 ? -7.851 -3.541 -1.627 1.00 92.06 82 LEU A CA 1
ATOM 686 C C . LEU A 1 82 ? -8.554 -3.737 -0.284 1.00 92.06 82 LEU A C 1
ATOM 688 O O . LEU A 1 82 ? -8.966 -2.702 0.288 1.00 92.06 82 LEU A O 1
#

Radius of gyration: 22.51 Å; chains: 1; bounding box: 39×19×64 Å

pLDDT: mean 96.84, std 2.08, range [81.56, 98.69]

Foldseek 3Di:
DVVVQVVCCVPVVDRDPDPDDDPVNVVVVVVVDDPVVVVVVVVVVVVVVVVVVVVDDQKDKDDDDVVDIDIDHDDDDPDDDD